Protein AF-A0A6A3XKM3-F1 (afdb_monomer_lite)

Structure (mmCIF, N/CA/C/O backbone):
data_AF-A0A6A3XKM3-F1
#
_entry.id   AF-A0A6A3XKM3-F1
#
loop_
_atom_site.group_PDB
_atom_site.id
_atom_site.type_symbol
_atom_site.label_atom_id
_atom_site.label_alt_id
_atom_site.label_comp_id
_atom_site.label_asym_id
_atom_site.label_entity_id
_atom_site.label_seq_id
_atom_site.pdbx_PDB_ins_code
_atom_site.Cartn_x
_atom_site.Cartn_y
_atom_site.Cartn_z
_atom_site.occupancy
_atom_site.B_iso_or_equiv
_atom_site.auth_seq_id
_atom_site.auth_comp_id
_atom_site.auth_asym_id
_atom_site.auth_atom_id
_atom_site.pdbx_PDB_model_num
ATOM 1 N N . MET A 1 1 ? -21.778 -37.341 -2.212 1.00 70.25 1 MET A N 1
ATOM 2 C CA . MET A 1 1 ? -20.753 -36.465 -1.599 1.00 70.25 1 MET A CA 1
ATOM 3 C C . MET A 1 1 ? -19.538 -36.447 -2.509 1.00 70.25 1 MET A C 1
ATOM 5 O O . MET A 1 1 ? -19.268 -37.501 -3.072 1.00 70.25 1 MET A O 1
ATOM 9 N N . PRO A 1 2 ? -18.839 -35.310 -2.682 1.00 66.69 2 PRO A N 1
ATOM 10 C CA . PRO A 1 2 ? -17.578 -35.302 -3.417 1.00 66.69 2 PRO A CA 1
ATOM 11 C C . PRO A 1 2 ? -16.570 -36.219 -2.717 1.00 66.69 2 PRO A C 1
ATOM 13 O O . PRO A 1 2 ? -16.496 -36.250 -1.486 1.00 66.69 2 PRO A O 1
ATOM 16 N N . SER A 1 3 ? -15.840 -36.994 -3.508 1.00 76.69 3 SER A N 1
ATOM 17 C CA . SER A 1 3 ? -14.844 -37.943 -3.025 1.00 76.69 3 SER A CA 1
ATOM 18 C C . SER A 1 3 ? -13.641 -37.218 -2.400 1.00 76.69 3 SER A C 1
ATOM 20 O O . SER A 1 3 ? -13.320 -36.088 -2.785 1.00 76.69 3 SER A O 1
ATOM 22 N N . PRO A 1 4 ? -12.924 -37.847 -1.450 1.00 68.75 4 PRO A N 1
ATOM 23 C CA . PRO A 1 4 ? -11.716 -37.267 -0.858 1.00 68.75 4 PRO A CA 1
ATOM 24 C C . PRO A 1 4 ? -10.655 -36.858 -1.895 1.00 68.75 4 PRO A C 1
ATOM 26 O O . PRO A 1 4 ? -9.938 -35.879 -1.690 1.00 68.75 4 PRO A O 1
ATOM 29 N N . SER A 1 5 ? -10.583 -37.564 -3.026 1.00 75.06 5 SER A N 1
ATOM 30 C CA . SER A 1 5 ? -9.725 -37.247 -4.173 1.00 75.06 5 SER A CA 1
ATOM 31 C C . SER A 1 5 ? -10.184 -35.997 -4.928 1.00 75.06 5 SER A C 1
ATOM 33 O O . SER A 1 5 ? -9.346 -35.176 -5.285 1.00 75.06 5 SER A O 1
ATOM 35 N N . GLU A 1 6 ? -11.489 -35.785 -5.115 1.00 72.62 6 GLU A N 1
ATOM 36 C CA . GLU A 1 6 ? -12.028 -34.550 -5.709 1.00 72.62 6 GLU A CA 1
ATOM 37 C C . GLU A 1 6 ? -11.838 -33.338 -4.791 1.00 72.62 6 GLU A C 1
ATOM 39 O O . GLU A 1 6 ? -11.537 -32.243 -5.263 1.00 72.62 6 GLU A O 1
ATOM 44 N N . ILE A 1 7 ? -11.958 -33.523 -3.474 1.00 66.19 7 ILE A N 1
ATOM 45 C CA . ILE A 1 7 ? -11.677 -32.475 -2.482 1.00 66.19 7 ILE A CA 1
ATOM 46 C C . ILE A 1 7 ? -10.179 -32.145 -2.493 1.00 66.19 7 ILE A C 1
ATOM 48 O O . ILE A 1 7 ? -9.808 -30.979 -2.585 1.00 66.19 7 ILE A O 1
ATOM 52 N N . ARG A 1 8 ? -9.297 -33.150 -2.489 1.00 66.38 8 ARG A N 1
ATOM 53 C CA . ARG A 1 8 ? -7.845 -32.938 -2.586 1.00 66.38 8 ARG A CA 1
ATOM 54 C C . ARG A 1 8 ? -7.421 -32.390 -3.956 1.00 66.38 8 ARG A C 1
ATOM 56 O O . ARG A 1 8 ? -6.473 -31.631 -4.029 1.00 66.38 8 ARG A O 1
ATOM 63 N N . SER A 1 9 ? -8.122 -32.684 -5.043 1.00 71.38 9 SER A N 1
ATOM 64 C CA . SER A 1 9 ? -7.854 -32.043 -6.338 1.00 71.38 9 SER A CA 1
ATOM 65 C C . SER A 1 9 ? -8.248 -30.561 -6.328 1.00 71.38 9 SER A C 1
ATOM 67 O O . SER A 1 9 ? -7.518 -29.732 -6.865 1.00 71.38 9 SER A O 1
ATOM 69 N N . ARG A 1 10 ? -9.363 -30.213 -5.670 1.00 63.91 10 ARG A N 1
ATOM 70 C CA . ARG A 1 10 ? -9.854 -28.829 -5.562 1.00 63.91 10 ARG A CA 1
ATOM 71 C C . ARG A 1 10 ? -9.105 -27.977 -4.532 1.00 63.91 10 ARG A C 1
ATOM 73 O O . ARG A 1 10 ? -9.029 -26.769 -4.716 1.00 63.91 10 ARG A O 1
ATOM 80 N N . PHE A 1 11 ? -8.573 -28.587 -3.469 1.00 62.31 11 PHE A N 1
ATOM 81 C CA . PHE A 1 11 ? -7.992 -27.886 -2.310 1.00 62.31 11 PHE A CA 1
ATOM 82 C C . PHE A 1 11 ? -6.587 -28.375 -1.903 1.00 62.31 11 PHE A C 1
ATOM 84 O O . PHE A 1 11 ? -5.987 -27.845 -0.977 1.00 62.31 11 PHE A O 1
ATOM 91 N N . GLY A 1 12 ? -6.045 -29.417 -2.532 1.00 48.19 12 GLY A N 1
ATOM 92 C CA . GLY A 1 12 ? -4.907 -30.183 -2.002 1.00 48.19 12 GLY A CA 1
ATOM 93 C C . GLY A 1 12 ? -3.514 -29.695 -2.371 1.00 48.19 12 GLY A C 1
ATOM 94 O O . GLY A 1 12 ? -2.565 -30.380 -2.017 1.00 48.19 12 GLY A O 1
ATOM 95 N N . ASN A 1 13 ? -3.375 -28.532 -3.009 1.00 48.50 13 ASN A N 1
ATOM 96 C CA . ASN A 1 13 ? -2.068 -27.905 -3.244 1.00 48.50 13 ASN A CA 1
ATOM 97 C C . ASN A 1 13 ? -1.948 -26.497 -2.647 1.00 48.50 13 ASN A C 1
ATOM 99 O O . ASN A 1 13 ? -0.980 -25.793 -2.923 1.00 48.50 13 ASN A O 1
ATOM 103 N N . THR A 1 14 ? -2.879 -26.069 -1.795 1.00 54.81 14 THR A N 1
ATOM 104 C CA . THR A 1 14 ? -2.655 -24.875 -0.978 1.00 54.81 14 THR A CA 1
ATOM 105 C C . THR A 1 14 ? -1.906 -25.289 0.275 1.00 54.81 14 THR A C 1
ATOM 107 O O . THR A 1 14 ? -2.481 -25.385 1.359 1.00 54.81 14 THR A O 1
ATOM 110 N N . THR A 1 15 ? -0.604 -25.554 0.129 1.00 50.19 15 THR A N 1
ATOM 111 C CA . THR A 1 15 ? 0.316 -25.456 1.266 1.00 50.19 15 THR A CA 1
ATOM 112 C C . THR A 1 15 ? -0.014 -24.135 1.955 1.00 50.19 15 THR A C 1
ATOM 114 O O . THR A 1 15 ? -0.037 -23.115 1.256 1.00 50.19 15 THR A O 1
ATOM 117 N N . PRO A 1 16 ? -0.339 -24.117 3.262 1.00 49.72 16 PRO A N 1
ATOM 118 C CA . PRO A 1 16 ? -0.572 -22.866 3.951 1.00 49.72 16 PRO A CA 1
ATOM 119 C C . PRO A 1 16 ? 0.697 -22.060 3.761 1.00 49.72 16 PRO A C 1
ATOM 121 O O . PRO A 1 16 ? 1.763 -22.429 4.257 1.00 49.72 16 PRO A O 1
ATOM 124 N N . VAL A 1 17 ? 0.594 -21.012 2.949 1.00 55.94 17 VAL A N 1
ATOM 125 C CA . VAL A 1 17 ? 1.682 -20.074 2.766 1.00 55.94 17 VAL A CA 1
ATOM 126 C C . VAL A 1 17 ? 2.009 -19.626 4.185 1.00 55.94 17 VAL A C 1
ATOM 128 O O . VAL A 1 17 ? 1.120 -19.175 4.903 1.00 55.94 17 VAL A O 1
ATOM 131 N N . SER A 1 18 ? 3.221 -19.884 4.676 1.00 61.56 18 SER A N 1
ATOM 132 C CA . SER A 1 18 ? 3.583 -19.417 6.013 1.00 61.56 18 SER A CA 1
ATOM 133 C C . SER A 1 18 ? 3.427 -17.892 6.043 1.00 61.56 18 SER A C 1
ATOM 135 O O . SER A 1 18 ? 3.512 -17.244 4.999 1.00 61.56 18 SER A O 1
ATOM 137 N N . ARG A 1 19 ? 3.227 -17.272 7.213 1.00 55.91 19 ARG A N 1
ATOM 138 C CA . ARG A 1 19 ? 3.128 -15.799 7.293 1.00 55.91 19 ARG A CA 1
ATOM 139 C C . ARG A 1 19 ? 4.309 -15.088 6.611 1.00 55.91 19 ARG A C 1
ATOM 141 O O . ARG A 1 19 ? 4.125 -14.031 6.020 1.00 55.91 19 ARG A O 1
ATOM 148 N N . HIS A 1 20 ? 5.485 -15.714 6.638 1.00 58.94 20 HIS A N 1
ATOM 149 C CA . HIS A 1 20 ? 6.692 -15.249 5.958 1.00 58.94 20 HIS A CA 1
ATOM 150 C C . HIS A 1 20 ? 6.620 -15.384 4.432 1.00 58.94 20 HIS A C 1
ATOM 152 O O . HIS A 1 20 ? 7.089 -14.505 3.719 1.00 58.94 20 HIS A O 1
ATOM 158 N N . ALA A 1 21 ? 6.007 -16.450 3.918 1.00 66.31 21 ALA A N 1
ATOM 159 C CA . ALA A 1 21 ? 5.798 -16.619 2.485 1.00 66.31 21 ALA A CA 1
ATOM 160 C C . ALA A 1 21 ? 4.632 -15.760 1.951 1.00 66.31 21 ALA A C 1
ATOM 162 O O . ALA A 1 21 ? 4.631 -15.431 0.768 1.00 66.31 21 ALA A O 1
ATOM 163 N N . LEU A 1 22 ? 3.673 -15.365 2.808 1.00 73.75 22 LEU A N 1
ATOM 164 C CA . LEU A 1 22 ? 2.529 -14.536 2.415 1.00 73.75 22 LEU A CA 1
ATOM 165 C C . LEU A 1 22 ? 3.020 -13.185 1.909 1.00 73.75 22 LEU A C 1
ATOM 167 O O . LEU A 1 22 ? 2.661 -12.789 0.814 1.00 73.75 22 LEU A O 1
ATOM 171 N N . TYR A 1 23 ? 3.873 -12.515 2.683 1.00 79.06 23 TYR A N 1
ATOM 172 C CA . TYR A 1 23 ? 4.377 -11.181 2.365 1.00 79.06 23 TYR A CA 1
ATOM 173 C C . TYR A 1 23 ? 5.714 -11.202 1.618 1.00 79.06 23 TYR A C 1
ATOM 175 O O . TYR A 1 23 ? 6.584 -10.355 1.838 1.00 79.06 23 TYR A O 1
ATOM 183 N N . SER A 1 24 ? 5.906 -12.174 0.723 1.00 82.38 24 SER A N 1
ATOM 184 C CA . SER A 1 24 ? 7.067 -12.144 -0.163 1.00 82.38 24 SER A CA 1
ATOM 185 C C . SER A 1 24 ? 6.949 -10.970 -1.135 1.00 82.38 24 SER A C 1
ATOM 187 O O . SER A 1 24 ? 5.964 -10.847 -1.862 1.00 82.38 24 SER A O 1
ATOM 189 N N . CYS A 1 25 ? 7.974 -10.117 -1.155 1.00 83.38 25 CYS A N 1
ATOM 190 C CA . CYS A 1 25 ? 8.082 -8.976 -2.067 1.00 83.38 25 CYS A CA 1
ATOM 191 C C . CYS A 1 25 ? 8.975 -9.273 -3.282 1.00 83.38 25 CYS A C 1
ATOM 193 O O . CYS A 1 25 ? 9.220 -8.390 -4.098 1.00 83.38 25 CYS A O 1
ATOM 195 N N . ASN A 1 26 ? 9.455 -10.513 -3.434 1.00 83.56 26 ASN A N 1
ATOM 196 C CA . ASN A 1 26 ? 10.399 -10.887 -4.494 1.00 83.56 26 ASN A CA 1
ATOM 197 C C . ASN A 1 26 ? 9.823 -10.690 -5.904 1.00 83.56 26 ASN A C 1
ATOM 199 O O . ASN A 1 26 ? 10.567 -10.422 -6.839 1.00 83.56 26 ASN A O 1
ATOM 203 N N . ALA A 1 27 ? 8.501 -10.810 -6.048 1.00 86.06 27 ALA A N 1
ATOM 204 C CA . ALA A 1 27 ? 7.799 -10.624 -7.315 1.00 86.06 27 ALA A CA 1
ATOM 205 C C . ALA A 1 27 ? 7.461 -9.152 -7.626 1.00 86.06 27 ALA A C 1
ATOM 207 O O . ALA A 1 27 ? 6.893 -8.873 -8.679 1.00 86.06 27 ALA A O 1
ATOM 208 N N . ILE A 1 28 ? 7.764 -8.209 -6.728 1.00 87.69 28 ILE A N 1
ATOM 209 C CA . ILE A 1 28 ? 7.497 -6.784 -6.939 1.00 87.69 28 ILE A CA 1
ATOM 210 C C . ILE A 1 28 ? 8.606 -6.188 -7.817 1.00 87.69 28 ILE A C 1
ATOM 212 O O .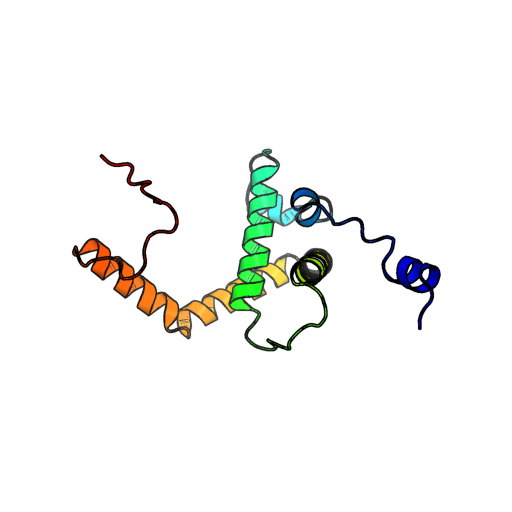 ILE A 1 28 ? 9.791 -6.302 -7.496 1.00 87.69 28 ILE A O 1
ATOM 216 N N . VAL A 1 29 ? 8.213 -5.537 -8.914 1.00 85.25 29 VAL A N 1
ATOM 217 C CA . VAL A 1 29 ? 9.108 -4.864 -9.866 1.00 85.25 29 VAL A CA 1
ATOM 218 C C . VAL A 1 29 ? 8.957 -3.359 -9.682 1.00 85.25 29 VAL A C 1
ATOM 220 O O . VAL A 1 29 ? 8.016 -2.742 -10.172 1.00 85.25 29 VAL A O 1
ATOM 223 N N . ASP A 1 30 ? 9.874 -2.768 -8.925 1.00 75.69 30 ASP A N 1
ATOM 224 C CA . ASP A 1 30 ? 9.734 -1.418 -8.379 1.00 75.69 30 ASP A CA 1
ATOM 225 C C . ASP A 1 30 ? 11.037 -0.615 -8.482 1.00 75.69 30 ASP A C 1
ATOM 227 O O . ASP A 1 30 ? 11.354 0.185 -7.607 1.00 75.69 30 ASP A O 1
ATOM 231 N N . GLY A 1 31 ? 11.812 -0.835 -9.547 1.00 78.75 31 GLY A N 1
ATOM 232 C CA . GLY A 1 31 ? 13.132 -0.218 -9.709 1.00 78.75 31 GLY A CA 1
ATOM 233 C C . GLY A 1 31 ? 13.124 1.301 -9.507 1.00 78.75 31 GLY A C 1
ATOM 234 O O . GLY A 1 31 ? 14.018 1.830 -8.854 1.00 78.75 31 GLY A O 1
ATOM 235 N N . ASP A 1 32 ? 12.090 1.993 -9.984 1.00 77.62 32 ASP A N 1
ATOM 236 C CA . ASP A 1 32 ? 11.952 3.444 -9.802 1.00 77.62 32 ASP A CA 1
ATOM 237 C C . ASP A 1 32 ? 11.570 3.816 -8.364 1.00 77.62 32 ASP A C 1
ATOM 239 O O . ASP A 1 32 ? 12.098 4.765 -7.800 1.00 77.62 32 ASP A O 1
ATOM 243 N N . VAL A 1 33 ? 10.722 3.013 -7.723 1.00 78.25 33 VAL A N 1
ATOM 244 C CA . VAL A 1 33 ? 10.305 3.187 -6.323 1.00 78.25 33 VAL A CA 1
ATOM 245 C C . VAL A 1 33 ? 11.470 3.030 -5.364 1.00 78.25 33 VAL A C 1
ATOM 247 O O . VAL A 1 33 ? 11.603 3.810 -4.426 1.00 78.25 33 VAL A O 1
ATOM 250 N N . THR A 1 34 ? 12.280 2.000 -5.592 1.00 76.50 34 THR A N 1
ATOM 251 C CA . THR A 1 34 ? 13.437 1.680 -4.763 1.00 76.50 34 THR A CA 1
ATOM 252 C C . THR A 1 34 ? 14.481 2.788 -4.857 1.00 76.50 34 THR A C 1
ATOM 254 O O . THR A 1 34 ? 15.069 3.146 -3.844 1.00 76.50 34 THR A O 1
ATOM 257 N N . LYS A 1 35 ? 14.647 3.394 -6.042 1.00 77.69 35 LYS A N 1
ATOM 258 C CA . LYS A 1 35 ? 15.507 4.570 -6.245 1.00 77.69 35 LYS A CA 1
ATOM 259 C C . LYS A 1 35 ? 14.940 5.840 -5.609 1.00 77.69 35 LYS A C 1
ATOM 261 O O . LYS A 1 35 ? 15.694 6.616 -5.044 1.00 77.69 35 LYS A O 1
ATOM 266 N N . GLU A 1 36 ? 13.631 6.069 -5.713 1.00 83.94 36 GLU A N 1
ATOM 267 C CA . GLU A 1 36 ? 12.965 7.242 -5.125 1.00 83.94 36 GLU A CA 1
ATOM 268 C C . GLU A 1 36 ? 13.003 7.242 -3.593 1.00 83.94 36 GLU A C 1
ATOM 270 O O . GLU A 1 36 ? 13.127 8.301 -2.984 1.00 83.94 36 GLU A O 1
ATOM 275 N N . LEU A 1 37 ? 12.815 6.073 -2.977 1.00 82.50 37 LEU A N 1
ATOM 276 C CA . LEU A 1 37 ? 12.710 5.932 -1.523 1.00 82.50 37 LEU A CA 1
ATOM 277 C C . LEU A 1 37 ? 14.046 5.622 -0.843 1.00 82.50 37 LEU A C 1
ATOM 279 O O . LEU A 1 37 ? 14.075 5.630 0.384 1.00 82.50 37 LEU A O 1
ATOM 283 N N . ASP A 1 38 ? 15.099 5.361 -1.626 1.00 81.31 38 ASP A N 1
ATOM 284 C CA . ASP A 1 38 ? 16.455 5.044 -1.164 1.00 81.31 38 ASP A CA 1
ATOM 285 C C . ASP A 1 38 ? 16.439 4.025 -0.013 1.00 81.31 38 ASP A C 1
ATOM 287 O O . ASP A 1 38 ? 16.860 4.292 1.113 1.00 81.31 38 ASP A O 1
ATOM 291 N N . PHE A 1 39 ? 15.820 2.864 -0.270 1.00 78.12 39 PHE A N 1
ATOM 292 C CA . PHE A 1 39 ? 15.726 1.815 0.742 1.00 78.12 39 PHE A CA 1
ATOM 293 C C . PHE A 1 39 ? 17.128 1.358 1.156 1.00 78.12 39 PHE A C 1
ATOM 295 O O . PHE A 1 39 ? 17.959 1.058 0.297 1.00 78.12 39 PHE A O 1
ATOM 302 N N . ASP A 1 40 ? 17.353 1.220 2.465 1.00 75.88 40 ASP A N 1
ATOM 303 C CA . ASP A 1 40 ? 18.542 0.542 2.972 1.00 75.88 40 ASP A CA 1
ATOM 304 C C . ASP A 1 40 ? 18.601 -0.874 2.359 1.00 75.88 40 ASP A C 1
ATOM 306 O O . ASP A 1 40 ? 17.553 -1.519 2.225 1.00 75.88 40 ASP A O 1
ATOM 310 N N . PRO A 1 41 ? 19.780 -1.405 1.986 1.00 68.50 41 PRO A N 1
ATOM 311 C CA . PRO A 1 41 ? 19.951 -2.790 1.537 1.00 68.50 41 PRO A CA 1
ATOM 312 C C . PRO A 1 41 ? 19.377 -3.867 2.476 1.00 68.50 41 PRO A C 1
ATOM 314 O O . PRO A 1 41 ? 19.326 -5.037 2.088 1.00 68.50 41 PRO A O 1
ATOM 317 N N . SER A 1 42 ? 18.933 -3.509 3.687 1.00 73.31 42 SER A N 1
ATOM 318 C CA . SER A 1 42 ? 18.168 -4.390 4.561 1.00 73.31 42 SER A CA 1
ATOM 319 C C . SER A 1 42 ? 16.882 -4.906 3.880 1.00 73.31 42 SER A C 1
ATOM 321 O O . SER A 1 42 ? 15.994 -4.125 3.517 1.00 73.31 42 SER A O 1
ATOM 323 N N . PRO A 1 43 ? 16.704 -6.236 3.754 1.00 63.91 43 PRO A N 1
ATOM 324 C CA . PRO A 1 43 ? 15.527 -6.829 3.116 1.00 63.91 43 PRO A CA 1
ATOM 325 C C . PRO A 1 43 ? 14.219 -6.578 3.886 1.00 63.91 43 PRO A C 1
ATOM 327 O O . PRO A 1 43 ? 13.133 -6.807 3.346 1.00 63.91 43 PRO A O 1
ATOM 330 N N . ASP A 1 44 ? 14.304 -6.100 5.128 1.00 78.00 44 ASP A N 1
ATOM 331 C CA . ASP A 1 44 ? 13.144 -5.845 5.973 1.00 78.00 44 ASP A CA 1
ATOM 332 C C . ASP A 1 44 ? 12.455 -4.518 5.624 1.00 78.00 44 ASP A C 1
ATOM 334 O O . ASP A 1 44 ? 11.229 -4.477 5.558 1.00 78.00 44 ASP A O 1
ATOM 338 N N . GLN A 1 45 ? 13.200 -3.464 5.271 1.00 81.19 45 GLN A N 1
ATOM 339 C CA . GLN A 1 45 ? 12.619 -2.134 5.035 1.00 81.19 45 GLN A CA 1
ATOM 340 C C . GLN A 1 45 ? 11.702 -2.100 3.804 1.00 81.19 45 GLN A C 1
ATOM 342 O O . GLN A 1 45 ? 10.585 -1.581 3.861 1.00 81.19 45 GLN A O 1
ATOM 347 N N . ARG A 1 46 ? 12.142 -2.699 2.690 1.00 84.00 46 ARG A N 1
ATOM 348 C CA . ARG A 1 46 ? 11.330 -2.807 1.465 1.00 84.00 46 ARG A CA 1
ATOM 349 C C . ARG A 1 46 ? 10.070 -3.634 1.711 1.00 84.00 46 ARG A C 1
ATOM 351 O O . ARG A 1 46 ? 8.986 -3.268 1.261 1.00 84.00 46 ARG A O 1
ATOM 358 N N . ARG A 1 47 ? 10.203 -4.746 2.437 1.00 85.31 47 ARG A N 1
ATOM 359 C CA . ARG A 1 47 ? 9.074 -5.620 2.768 1.00 85.31 47 ARG A CA 1
ATOM 360 C C . ARG A 1 47 ? 8.062 -4.896 3.653 1.00 85.31 47 ARG A C 1
ATOM 362 O O . ARG A 1 47 ? 6.875 -4.895 3.338 1.00 85.31 47 ARG A O 1
ATOM 369 N N . ASP A 1 48 ? 8.526 -4.249 4.713 1.00 85.88 48 ASP A N 1
ATOM 370 C CA . ASP A 1 48 ? 7.672 -3.552 5.673 1.00 85.88 48 ASP A CA 1
ATOM 371 C C . ASP A 1 48 ? 6.952 -2.363 5.023 1.00 85.88 48 ASP A C 1
ATOM 373 O O . ASP A 1 48 ? 5.769 -2.139 5.292 1.00 85.88 48 ASP A O 1
ATOM 377 N N . TYR A 1 49 ? 7.607 -1.675 4.081 1.00 87.31 49 TYR A N 1
ATOM 378 C CA . TYR A 1 49 ? 6.970 -0.661 3.243 1.00 87.31 49 TYR A CA 1
ATOM 379 C C . TYR A 1 49 ? 5.771 -1.228 2.469 1.00 87.31 49 TYR A C 1
ATOM 381 O O . TYR A 1 49 ? 4.670 -0.682 2.556 1.00 87.31 49 TYR A O 1
ATOM 389 N N . TYR A 1 50 ? 5.944 -2.333 1.738 1.00 87.62 50 TYR A N 1
ATOM 390 C CA . TYR A 1 50 ? 4.860 -2.906 0.933 1.00 87.62 50 TYR A CA 1
ATOM 391 C C . TYR A 1 50 ? 3.753 -3.543 1.763 1.00 87.62 50 TYR A C 1
ATOM 393 O O . TYR A 1 50 ? 2.582 -3.433 1.396 1.00 87.62 50 TYR A O 1
ATOM 401 N N . ILE A 1 51 ? 4.096 -4.155 2.898 1.00 88.56 51 ILE A N 1
ATOM 402 C CA . ILE A 1 51 ? 3.116 -4.626 3.880 1.00 88.56 51 ILE A CA 1
ATOM 403 C C . ILE A 1 51 ? 2.275 -3.442 4.370 1.00 88.56 51 ILE A C 1
ATOM 405 O O . ILE A 1 51 ? 1.044 -3.491 4.310 1.00 88.56 51 ILE A O 1
ATOM 409 N N . GLY A 1 52 ? 2.925 -2.360 4.807 1.00 88.50 52 GL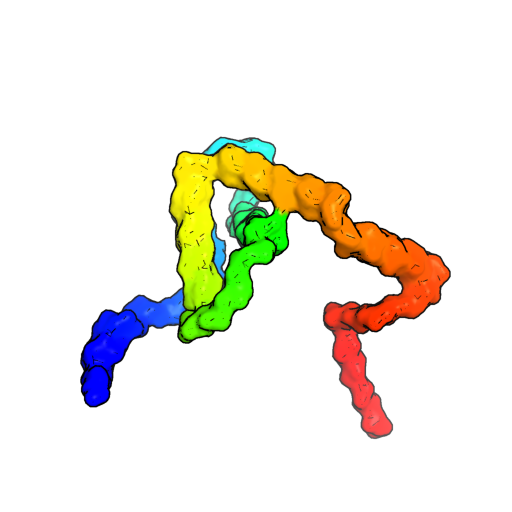Y A N 1
ATOM 410 C CA . GLY A 1 52 ? 2.250 -1.149 5.269 1.00 88.50 52 GLY A CA 1
ATOM 411 C C . GLY A 1 52 ? 1.345 -0.555 4.194 1.00 88.50 52 GLY A C 1
ATOM 412 O O . GLY A 1 52 ? 0.165 -0.310 4.439 1.00 88.50 52 GLY A O 1
ATOM 413 N N . PHE A 1 53 ? 1.863 -0.423 2.975 1.00 88.56 53 PHE A N 1
ATOM 414 C CA . PHE A 1 53 ? 1.139 0.123 1.834 1.00 88.56 53 PHE A CA 1
ATOM 415 C C . PHE A 1 53 ? -0.098 -0.713 1.464 1.00 88.56 53 PHE A C 1
ATOM 417 O O . PHE A 1 53 ? -1.178 -0.170 1.229 1.00 88.56 53 PHE A O 1
ATOM 424 N N . PHE A 1 54 ? 0.014 -2.042 1.468 1.00 87.94 54 PHE A N 1
ATOM 425 C CA . PHE A 1 54 ? -1.109 -2.957 1.251 1.00 87.94 54 PHE A CA 1
ATOM 426 C C . PHE A 1 54 ? -2.193 -2.834 2.329 1.00 87.94 54 PHE A C 1
ATOM 428 O O . PHE A 1 54 ? -3.390 -2.840 2.024 1.00 87.94 54 PHE A O 1
ATOM 435 N N . HIS A 1 55 ? -1.803 -2.692 3.593 1.00 84.81 55 HIS A N 1
ATOM 436 C CA . HIS A 1 55 ? -2.765 -2.476 4.669 1.00 84.81 55 HIS A CA 1
ATOM 437 C C . HIS A 1 55 ? -3.411 -1.090 4.598 1.00 84.81 55 HIS A C 1
ATOM 439 O O . HIS A 1 55 ? -4.612 -0.972 4.836 1.00 84.81 55 HIS A O 1
ATOM 445 N N . GLU A 1 56 ? -2.666 -0.063 4.197 1.00 88.38 56 GLU A N 1
ATOM 446 C CA . GLU A 1 56 ? -3.178 1.287 3.949 1.00 88.38 56 GLU A CA 1
ATOM 447 C C . GLU A 1 56 ? -4.223 1.290 2.818 1.00 88.38 56 GLU A C 1
ATOM 449 O O . GLU A 1 56 ? -5.304 1.873 2.940 1.00 88.38 56 GLU A O 1
ATOM 454 N N . LEU A 1 57 ? -3.954 0.541 1.748 1.00 82.50 57 LEU A N 1
ATOM 455 C CA . LEU A 1 57 ? -4.890 0.284 0.654 1.00 82.50 57 LEU A CA 1
ATOM 456 C C . LEU A 1 57 ? -6.177 -0.376 1.122 1.00 82.50 57 LEU A C 1
ATOM 458 O O . LEU A 1 57 ? -7.263 0.081 0.766 1.00 82.50 57 LEU A O 1
ATOM 462 N N . GLN A 1 58 ? -6.078 -1.448 1.905 1.00 81.25 58 GLN A N 1
ATOM 463 C CA . GLN A 1 58 ? -7.262 -2.094 2.458 1.00 81.25 58 GLN A CA 1
ATOM 464 C C . GLN A 1 58 ? -8.021 -1.149 3.389 1.00 81.25 58 GLN A C 1
ATOM 466 O O . GLN A 1 58 ? -9.247 -1.099 3.362 1.00 81.25 58 GLN A O 1
ATOM 471 N N . PHE A 1 59 ? -7.313 -0.350 4.177 1.00 81.31 59 PHE A N 1
ATOM 472 C CA . PHE A 1 59 ? -7.929 0.559 5.127 1.00 81.31 59 PHE A CA 1
ATOM 473 C C . PHE A 1 59 ? -8.713 1.692 4.445 1.00 81.31 59 PHE A C 1
ATOM 475 O O . PHE A 1 59 ? -9.867 1.944 4.802 1.00 81.31 59 PHE A O 1
ATOM 482 N N . TYR A 1 60 ? -8.132 2.355 3.440 1.00 78.06 60 TYR A N 1
ATOM 483 C CA . TYR A 1 60 ? -8.784 3.474 2.746 1.00 78.06 60 TYR A CA 1
ATOM 484 C C . TYR A 1 60 ? -9.658 3.053 1.562 1.00 78.06 60 TYR A C 1
ATOM 486 O O . TYR A 1 60 ? -10.625 3.743 1.227 1.00 78.06 60 TYR A O 1
ATOM 494 N N . GLY A 1 61 ? -9.318 1.945 0.906 1.00 66.81 61 GLY A N 1
ATOM 495 C CA . GLY A 1 61 ? -9.987 1.452 -0.296 1.00 66.81 61 GLY A CA 1
ATOM 496 C C . GLY A 1 61 ? -11.264 0.662 -0.016 1.00 66.81 61 GLY A C 1
ATOM 497 O O . GLY A 1 61 ? -12.195 0.710 -0.822 1.00 66.81 61 GLY A O 1
ATOM 498 N N . ASN A 1 62 ? -11.370 -0.020 1.129 1.00 60.12 62 ASN A N 1
ATOM 499 C CA . ASN A 1 62 ? -12.495 -0.916 1.404 1.00 60.12 62 ASN A CA 1
ATOM 500 C C . ASN A 1 62 ? -13.596 -0.233 2.228 1.00 60.12 62 ASN A C 1
ATOM 502 O O . ASN A 1 62 ? -13.703 -0.387 3.442 1.00 60.12 62 ASN A O 1
ATOM 506 N N . LYS A 1 63 ? -14.479 0.503 1.542 1.00 55.22 63 LYS A N 1
ATOM 507 C CA . LYS A 1 63 ? -15.771 0.940 2.114 1.00 55.22 63 LYS A CA 1
ATOM 508 C C . LYS A 1 63 ? -16.978 0.158 1.607 1.00 55.22 63 LYS A C 1
ATOM 510 O O . LYS A 1 63 ? -18.093 0.415 2.056 1.00 55.22 63 LYS A O 1
ATOM 515 N N . LYS A 1 64 ? -16.800 -0.782 0.679 1.00 58.00 64 LYS A N 1
ATOM 516 C CA . LYS A 1 64 ? -17.903 -1.573 0.131 1.00 58.00 64 LYS A CA 1
ATOM 517 C C . LYS A 1 64 ? -17.519 -3.044 0.119 1.00 58.00 64 LYS A C 1
ATOM 519 O O . LYS A 1 64 ? -16.446 -3.398 -0.338 1.00 58.00 64 LYS A O 1
ATOM 524 N N . HIS A 1 65 ? -18.454 -3.864 0.596 1.00 48.00 65 HIS A N 1
ATOM 525 C CA . HIS A 1 65 ? -18.420 -5.329 0.620 1.00 48.00 65 HIS A CA 1
ATOM 526 C C . HIS A 1 65 ? -17.714 -5.968 1.823 1.00 48.00 65 HIS A C 1
ATOM 528 O O . HIS A 1 65 ? -16.883 -6.854 1.674 1.00 48.00 65 HIS A O 1
ATOM 534 N N . SER A 1 66 ? -18.215 -5.679 3.029 1.00 48.22 66 SER A N 1
ATOM 535 C CA . SER A 1 66 ? -18.355 -6.763 4.012 1.00 48.22 66 SER A CA 1
ATOM 536 C C . SER A 1 66 ? -19.466 -7.700 3.518 1.00 48.22 66 SER A C 1
ATOM 538 O O . SER A 1 66 ? -20.623 -7.615 3.922 1.00 48.22 66 SER A O 1
ATOM 540 N N . ARG A 1 67 ? -19.164 -8.520 2.510 1.00 60.25 67 ARG A N 1
ATOM 541 C CA . ARG A 1 67 ? -19.966 -9.710 2.219 1.00 60.25 67 ARG A CA 1
ATOM 542 C C . ARG A 1 67 ? -19.324 -10.830 3.019 1.00 60.25 67 ARG A C 1
ATOM 544 O O . ARG A 1 67 ? -18.119 -11.017 2.904 1.00 60.25 67 ARG A O 1
ATOM 551 N N . LYS A 1 68 ? -20.117 -11.546 3.825 1.00 55.16 68 LYS A N 1
ATOM 552 C CA . LYS A 1 68 ? -19.685 -12.764 4.528 1.00 55.16 68 LYS A CA 1
ATOM 553 C C . LYS A 1 68 ? -19.034 -13.704 3.508 1.00 55.16 68 LYS A C 1
ATOM 555 O O . LYS A 1 68 ? -19.738 -14.344 2.727 1.00 55.16 68 LYS A O 1
ATOM 560 N N . SER A 1 69 ? -17.706 -13.712 3.461 1.00 61.91 69 SER A N 1
ATOM 561 C CA . SER A 1 69 ? -16.951 -14.601 2.590 1.00 61.91 69 SER A CA 1
ATOM 562 C C . SER A 1 69 ? -17.043 -16.014 3.153 1.00 61.91 69 SER A C 1
ATOM 564 O O . SER A 1 69 ? -16.972 -16.203 4.364 1.00 61.91 69 SER A O 1
ATOM 566 N N . LYS A 1 70 ? -17.230 -17.006 2.277 1.00 65.38 70 LYS A N 1
ATOM 567 C CA . LYS A 1 70 ? -17.089 -18.427 2.640 1.00 65.38 70 LYS A CA 1
ATOM 568 C C . LYS A 1 70 ? -15.619 -18.865 2.694 1.00 65.38 70 LYS A C 1
ATOM 570 O O . LYS A 1 70 ? -15.341 -19.959 3.165 1.00 65.38 70 LYS A O 1
ATOM 575 N N . VAL A 1 71 ? -14.718 -18.034 2.168 1.00 63.56 71 VAL A N 1
ATOM 576 C CA . VAL A 1 71 ? -13.265 -18.235 2.170 1.00 63.56 71 VAL A CA 1
ATOM 577 C C . VAL A 1 71 ? -12.729 -17.807 3.529 1.00 63.56 71 VAL A C 1
ATOM 579 O O . VAL A 1 71 ? -13.182 -16.793 4.068 1.00 63.56 71 VAL A O 1
ATOM 582 N N . THR A 1 72 ? -11.784 -18.565 4.084 1.00 80.75 72 THR A N 1
ATOM 583 C CA . THR A 1 72 ? -11.170 -18.200 5.364 1.00 80.75 72 THR A CA 1
ATOM 584 C C . THR A 1 72 ? -10.464 -16.847 5.241 1.00 80.75 72 THR A C 1
ATOM 586 O O . THR A 1 72 ? -9.971 -16.482 4.172 1.00 80.75 72 THR A O 1
ATOM 589 N N . GLU A 1 73 ? -10.402 -16.075 6.329 1.00 77.19 73 GLU A N 1
ATOM 590 C CA . GLU A 1 73 ? -9.738 -14.761 6.318 1.00 77.19 73 GLU A CA 1
ATOM 591 C C . GLU A 1 73 ? -8.281 -14.858 5.841 1.00 77.19 73 GLU A C 1
ATOM 593 O O . GLU A 1 73 ? -7.803 -13.982 5.124 1.00 77.19 73 GLU A O 1
ATOM 598 N N . TRP A 1 74 ? -7.607 -15.965 6.170 1.00 75.56 74 TRP A N 1
ATOM 599 C CA . TRP A 1 74 ? -6.246 -16.249 5.726 1.00 75.56 74 TRP A CA 1
ATOM 600 C C . TRP A 1 74 ? -6.136 -16.418 4.207 1.00 75.56 74 TRP A C 1
ATOM 602 O O . TRP A 1 74 ? -5.304 -15.781 3.567 1.00 75.56 74 TRP A O 1
ATOM 612 N N . GLU A 1 75 ? -6.995 -17.238 3.605 1.00 79.25 75 GLU A N 1
ATOM 613 C CA . GLU A 1 75 ? -7.004 -17.444 2.154 1.00 79.25 75 GLU A CA 1
ATOM 614 C C . GLU A 1 75 ? -7.377 -16.159 1.405 1.00 79.25 75 GLU A C 1
ATOM 616 O O . GLU A 1 75 ? -6.769 -15.842 0.383 1.00 79.25 75 GLU A O 1
ATOM 621 N N . ALA A 1 76 ? -8.332 -15.384 1.926 1.00 79.94 76 ALA A N 1
ATOM 622 C CA . ALA A 1 76 ? -8.692 -14.089 1.358 1.00 79.94 76 ALA A CA 1
ATOM 623 C C . ALA A 1 76 ? -7.509 -13.107 1.401 1.00 79.94 76 ALA A C 1
ATOM 625 O O . ALA A 1 76 ? -7.259 -12.397 0.423 1.00 79.94 76 ALA A O 1
ATOM 626 N N . LEU A 1 77 ? -6.743 -13.111 2.496 1.00 81.94 77 LEU A N 1
ATOM 627 C CA . LEU A 1 77 ? -5.531 -12.312 2.640 1.00 81.94 77 LEU A CA 1
ATOM 628 C C . LEU A 1 77 ? -4.466 -12.726 1.612 1.00 81.94 77 LEU A C 1
ATOM 630 O O . LEU A 1 77 ? -3.978 -11.860 0.889 1.00 81.94 77 LEU A O 1
ATOM 634 N N . CYS A 1 78 ? -4.190 -14.027 1.460 1.00 82.06 78 CYS A N 1
ATOM 635 C CA . CYS A 1 78 ? -3.275 -14.559 0.439 1.00 82.06 78 CYS A CA 1
ATOM 636 C C . CYS A 1 78 ? -3.651 -14.115 -0.979 1.00 82.06 78 CYS A C 1
ATOM 638 O O . CYS A 1 78 ? -2.809 -13.605 -1.718 1.00 82.06 78 CYS A O 1
ATOM 640 N N . GLN A 1 79 ? -4.924 -14.267 -1.349 1.00 82.31 79 GLN A N 1
ATOM 641 C CA . GLN A 1 79 ? -5.415 -13.886 -2.675 1.00 82.31 79 GLN A CA 1
ATOM 642 C C . GLN A 1 79 ? -5.324 -12.374 -2.904 1.00 82.31 79 GLN A C 1
ATOM 644 O O . GLN A 1 79 ? -4.892 -11.923 -3.964 1.00 82.31 79 GLN A O 1
ATOM 649 N N . SER A 1 80 ? -5.688 -11.575 -1.899 1.00 85.19 80 SER A N 1
ATOM 650 C CA . SER A 1 80 ? -5.616 -10.116 -2.000 1.00 85.19 80 SER A CA 1
ATOM 651 C C . SER A 1 80 ? -4.180 -9.589 -2.084 1.00 85.19 80 SER A C 1
ATOM 653 O O . SER A 1 80 ? -3.945 -8.620 -2.803 1.00 85.19 80 SER A O 1
ATOM 655 N N . TRP A 1 81 ? -3.216 -10.241 -1.424 1.00 88.88 81 TRP A N 1
ATOM 656 C CA . TRP A 1 81 ? -1.796 -9.911 -1.554 1.00 88.88 81 TRP A CA 1
ATOM 657 C C . TRP A 1 81 ? -1.256 -10.228 -2.956 1.00 88.88 81 TRP A C 1
ATOM 659 O O . TRP A 1 81 ? -0.616 -9.378 -3.573 1.00 88.88 81 TRP A O 1
ATOM 669 N N . GLY A 1 82 ? -1.569 -11.408 -3.506 1.00 88.06 82 GLY A N 1
ATOM 670 C CA . GLY A 1 82 ? -1.182 -11.762 -4.878 1.00 88.06 82 GLY A CA 1
ATOM 671 C C . GLY A 1 82 ? -1.746 -10.781 -5.912 1.00 88.06 82 GLY A C 1
ATOM 672 O O . GLY A 1 82 ? -1.006 -10.232 -6.728 1.00 88.06 82 GLY A O 1
ATOM 673 N N . ALA A 1 83 ? -3.040 -10.462 -5.804 1.00 87.19 83 ALA A N 1
ATOM 674 C CA . ALA A 1 83 ? -3.687 -9.472 -6.662 1.00 87.19 83 ALA A CA 1
ATOM 675 C C . ALA A 1 83 ? -3.090 -8.065 -6.494 1.00 87.19 83 ALA A C 1
ATOM 677 O O . ALA A 1 83 ? -3.020 -7.300 -7.457 1.00 87.19 83 ALA A O 1
ATOM 678 N N . PHE A 1 84 ? -2.665 -7.696 -5.285 1.00 88.50 84 PHE A N 1
ATOM 679 C CA . PHE A 1 84 ? -1.967 -6.436 -5.051 1.00 88.50 84 PHE A CA 1
ATOM 680 C C . PHE A 1 84 ? -0.662 -6.366 -5.855 1.00 88.50 84 PHE A C 1
ATOM 682 O O . PHE A 1 84 ? -0.470 -5.385 -6.571 1.00 88.50 84 PHE A O 1
ATOM 689 N N . ILE A 1 85 ? 0.181 -7.405 -5.807 1.00 89.38 85 ILE A N 1
ATOM 690 C CA . ILE A 1 85 ? 1.455 -7.446 -6.545 1.00 89.38 85 ILE A CA 1
ATOM 691 C C . ILE A 1 85 ? 1.220 -7.315 -8.053 1.00 89.38 85 ILE A C 1
ATOM 693 O O . ILE A 1 85 ? 1.838 -6.471 -8.702 1.00 89.38 85 ILE A O 1
ATOM 697 N N . GLU A 1 86 ? 0.300 -8.104 -8.615 1.00 88.94 86 GLU A N 1
ATOM 698 C CA . GLU A 1 86 ? -0.002 -8.066 -10.051 1.00 88.94 86 GLU A CA 1
ATOM 699 C C . GLU A 1 86 ? -0.461 -6.678 -10.510 1.00 88.94 86 GLU A C 1
ATOM 701 O O . GLU A 1 86 ? -0.017 -6.174 -11.543 1.00 88.94 86 GLU A O 1
ATOM 706 N N . ASN A 1 87 ? -1.344 -6.041 -9.741 1.00 87.88 87 ASN A N 1
ATOM 707 C CA . ASN A 1 87 ? -1.867 -4.726 -10.089 1.00 87.88 87 ASN A CA 1
ATOM 708 C C . ASN A 1 87 ? -0.846 -3.607 -9.865 1.00 87.88 87 ASN A C 1
ATOM 710 O O . ASN A 1 87 ? -0.827 -2.650 -10.640 1.00 87.88 87 ASN A O 1
ATOM 714 N N . PHE A 1 88 ? -0.010 -3.716 -8.831 1.00 88.62 88 PHE A N 1
ATOM 715 C CA . PHE A 1 88 ? 1.060 -2.760 -8.567 1.00 88.62 88 PHE A CA 1
ATOM 716 C C . PHE A 1 88 ? 2.092 -2.781 -9.693 1.00 88.62 88 PHE A C 1
ATOM 718 O O . PHE A 1 88 ? 2.400 -1.732 -10.244 1.00 88.62 88 PHE A O 1
ATOM 725 N N . ASN A 1 89 ? 2.550 -3.965 -10.107 1.00 90.44 89 ASN A N 1
ATOM 726 C CA . ASN A 1 89 ? 3.557 -4.112 -11.161 1.00 90.44 89 ASN A CA 1
ATOM 727 C C . ASN A 1 89 ? 3.097 -3.584 -12.531 1.00 90.44 89 ASN A C 1
ATOM 729 O O . ASN A 1 89 ? 3.931 -3.223 -13.355 1.00 90.44 89 ASN A O 1
ATOM 733 N N . ARG A 1 90 ? 1.784 -3.530 -12.793 1.00 91.00 90 ARG A N 1
ATOM 734 C CA . ARG A 1 90 ? 1.241 -2.947 -14.033 1.00 91.00 90 ARG A CA 1
ATOM 735 C C . ARG A 1 90 ? 1.344 -1.423 -14.077 1.00 91.00 90 ARG A C 1
ATOM 737 O O . ARG A 1 90 ? 1.470 -0.866 -15.160 1.00 91.00 90 ARG A O 1
ATOM 744 N N . ASP A 1 91 ? 1.229 -0.760 -12.928 1.00 88.75 91 ASP A N 1
ATOM 745 C CA . ASP A 1 91 ? 1.259 0.702 -12.818 1.00 88.75 91 ASP A CA 1
ATOM 746 C C . ASP A 1 91 ? 1.614 1.135 -11.381 1.00 88.75 91 ASP A C 1
ATOM 748 O O . ASP A 1 91 ? 0.723 1.508 -10.600 1.00 88.75 91 ASP A O 1
ATOM 752 N N . PRO A 1 92 ? 2.908 1.102 -11.003 1.00 86.88 92 PRO A N 1
ATOM 753 C CA . PRO A 1 92 ? 3.334 1.449 -9.649 1.00 86.88 92 PRO A CA 1
ATOM 754 C C . PRO A 1 92 ? 2.953 2.888 -9.284 1.00 86.88 92 PRO A C 1
ATOM 756 O O . PRO A 1 92 ? 2.386 3.153 -8.219 1.00 86.88 92 PRO A O 1
ATOM 759 N N . ALA A 1 93 ? 3.202 3.831 -10.197 1.00 86.75 93 ALA A N 1
ATOM 760 C CA . ALA A 1 93 ? 2.978 5.255 -9.973 1.00 86.75 93 ALA A CA 1
ATOM 761 C C . ALA A 1 93 ? 1.490 5.589 -9.789 1.00 86.75 93 ALA A C 1
ATOM 763 O O . ALA A 1 93 ? 1.120 6.327 -8.866 1.00 86.75 93 ALA A O 1
ATOM 764 N N . GLY A 1 94 ? 0.606 5.040 -10.623 1.00 88.00 94 GLY A N 1
ATOM 765 C CA . GLY A 1 94 ? -0.830 5.241 -10.469 1.00 88.00 94 GLY A CA 1
ATOM 766 C C . GLY A 1 94 ? -1.407 4.507 -9.260 1.00 88.00 94 GLY A C 1
ATOM 767 O O . GLY A 1 94 ? -2.363 5.002 -8.654 1.00 88.00 94 GLY A O 1
ATOM 768 N N . TYR A 1 95 ? -0.820 3.385 -8.824 1.00 85.50 95 TYR A N 1
ATOM 769 C CA . TYR A 1 95 ? -1.193 2.754 -7.552 1.00 85.50 95 TYR A CA 1
ATOM 770 C C . TYR A 1 95 ? -0.864 3.656 -6.355 1.00 85.50 95 TYR A C 1
ATOM 772 O O . TYR A 1 95 ? -1.743 3.918 -5.531 1.00 85.50 95 TYR A O 1
ATOM 780 N N . ARG A 1 96 ? 0.344 4.237 -6.303 1.00 86.06 96 ARG A N 1
ATOM 781 C CA . ARG A 1 96 ? 0.723 5.227 -5.273 1.00 86.06 96 ARG A CA 1
ATOM 782 C C . ARG A 1 96 ? -0.221 6.429 -5.241 1.00 86.06 96 ARG A C 1
ATOM 784 O O . ARG A 1 96 ? -0.673 6.832 -4.170 1.00 86.06 96 ARG A O 1
ATOM 791 N N . LYS A 1 97 ? -0.562 6.992 -6.408 1.00 89.00 97 LYS A N 1
ATOM 792 C CA . LYS A 1 97 ? -1.499 8.129 -6.506 1.00 89.00 97 LYS A CA 1
ATOM 793 C C . LYS A 1 97 ? -2.884 7.781 -5.958 1.00 89.00 97 LYS A C 1
ATOM 795 O O . LYS A 1 97 ? -3.489 8.601 -5.268 1.00 89.00 97 LYS A O 1
ATOM 800 N N . ARG A 1 98 ? -3.382 6.567 -6.223 1.00 87.25 98 ARG A N 1
ATOM 801 C CA . ARG A 1 98 ? -4.671 6.090 -5.695 1.00 87.25 98 ARG A CA 1
ATOM 802 C C . ARG A 1 98 ? -4.670 5.994 -4.173 1.00 87.25 98 ARG A C 1
ATOM 804 O O . ARG A 1 98 ? -5.635 6.450 -3.562 1.00 87.25 98 ARG A O 1
ATOM 811 N N . VAL A 1 99 ? -3.601 5.466 -3.575 1.00 84.81 99 VAL A N 1
ATOM 812 C CA . VAL A 1 99 ? -3.451 5.397 -2.109 1.00 84.81 99 VAL A CA 1
ATOM 813 C C . VAL A 1 99 ? -3.431 6.781 -1.498 1.00 84.81 99 VAL A C 1
ATOM 815 O O . VAL A 1 99 ? -4.237 7.061 -0.615 1.00 84.81 99 VAL A O 1
ATOM 818 N N . ARG A 1 100 ? -2.602 7.678 -2.039 1.00 88.44 100 ARG A N 1
ATOM 819 C CA . ARG A 1 100 ? -2.533 9.068 -1.582 1.00 88.44 100 ARG A CA 1
ATOM 820 C C . ARG A 1 100 ? -3.902 9.746 -1.637 1.00 88.44 100 ARG A C 1
ATOM 822 O O . ARG A 1 100 ? -4.363 10.270 -0.633 1.00 88.44 100 ARG A O 1
ATOM 829 N N . SER A 1 101 ? -4.598 9.650 -2.770 1.00 87.75 101 SER A N 1
ATOM 830 C CA . SER A 1 101 ? -5.937 10.229 -2.925 1.00 87.75 101 SER A CA 1
ATOM 831 C C . SER A 1 101 ? -6.957 9.618 -1.955 1.00 87.75 101 SER A C 1
ATOM 833 O O . SER A 1 101 ? -7.832 10.315 -1.440 1.00 87.75 101 SER A O 1
ATOM 835 N N . ALA A 1 102 ? -6.874 8.313 -1.685 1.00 84.62 102 ALA A N 1
ATOM 836 C CA . ALA A 1 102 ? -7.757 7.649 -0.733 1.00 84.62 102 ALA A CA 1
ATOM 837 C C . ALA A 1 102 ? -7.477 8.087 0.717 1.00 84.62 102 ALA A C 1
ATOM 839 O O . ALA A 1 102 ? -8.432 8.360 1.446 1.00 84.62 102 ALA A O 1
ATOM 840 N N . SER A 1 103 ? -6.202 8.229 1.083 1.00 84.50 103 SER A N 1
ATOM 841 C CA . SER A 1 103 ? -5.732 8.745 2.374 1.00 84.50 103 SER A CA 1
ATOM 842 C C . SER A 1 103 ? -6.168 10.198 2.595 1.00 84.50 103 SER A C 1
ATOM 844 O O . SER A 1 103 ? -6.836 10.506 3.579 1.00 84.50 103 SER A O 1
ATOM 846 N N . GLU A 1 104 ? -5.955 11.079 1.614 1.00 87.69 104 GLU A N 1
ATOM 847 C CA . GLU A 1 104 ? -6.401 12.480 1.659 1.00 87.69 104 GLU A CA 1
ATOM 848 C C . GLU A 1 104 ? -7.922 12.603 1.822 1.00 87.69 104 GLU A C 1
ATOM 850 O O . GLU A 1 104 ? -8.417 13.411 2.611 1.00 87.69 104 GLU A O 1
ATOM 855 N N . ARG A 1 105 ? -8.699 11.777 1.105 1.00 85.31 105 ARG A N 1
ATOM 856 C CA . ARG A 1 105 ? -10.159 11.727 1.286 1.00 85.31 105 ARG A CA 1
ATOM 857 C C . ARG A 1 105 ? -10.539 11.230 2.675 1.00 85.31 105 ARG A C 1
ATOM 859 O O . ARG A 1 105 ? -11.510 11.732 3.242 1.00 85.31 105 ARG A O 1
ATOM 866 N N . TYR A 1 106 ? -9.830 10.238 3.209 1.00 82.19 106 TYR A N 1
ATOM 867 C CA . TYR A 1 106 ? -10.076 9.757 4.561 1.00 82.19 106 TYR A CA 1
ATOM 868 C C . TYR A 1 106 ? -9.813 10.857 5.585 1.00 82.19 106 TYR A C 1
ATOM 870 O O . TYR A 1 106 ? -10.699 11.131 6.385 1.00 82.19 106 TYR A O 1
ATOM 878 N N . GLU A 1 107 ? -8.681 11.549 5.513 1.00 82.12 107 GLU A N 1
ATOM 879 C CA . GLU A 1 107 ? -8.378 12.674 6.402 1.00 82.12 107 GLU A CA 1
ATOM 880 C C . GLU A 1 107 ? -9.413 13.798 6.297 1.00 82.12 107 GLU A C 1
ATOM 882 O O . GLU A 1 107 ? -9.875 14.334 7.306 1.00 82.12 107 GLU A O 1
ATOM 887 N N . ARG A 1 108 ? -9.857 14.118 5.077 1.00 82.62 108 ARG A N 1
ATOM 888 C CA . ARG A 1 108 ? -10.806 15.213 4.844 1.00 82.62 108 ARG A CA 1
ATOM 889 C C . ARG A 1 108 ? -12.229 14.907 5.308 1.00 82.62 108 ARG A C 1
ATOM 891 O O . ARG A 1 108 ? -12.919 15.807 5.782 1.00 82.62 108 ARG A O 1
ATOM 898 N N . PHE A 1 109 ? -12.701 13.673 5.126 1.00 79.12 109 PHE A N 1
ATOM 899 C CA . PHE A 1 109 ? -14.116 13.327 5.324 1.00 79.12 109 PHE A CA 1
ATOM 900 C C . PHE A 1 109 ? -14.378 12.395 6.511 1.00 79.12 109 PHE A C 1
ATOM 902 O O . PHE A 1 109 ? -15.517 12.294 6.974 1.00 79.12 109 PHE A O 1
ATOM 909 N N . SER A 1 110 ? -13.369 11.682 7.011 1.00 78.81 110 SER A N 1
ATOM 910 C CA . SER A 1 110 ? -13.529 10.805 8.168 1.00 78.81 110 SER A CA 1
ATOM 911 C C . SER A 1 110 ? -13.561 11.618 9.456 1.00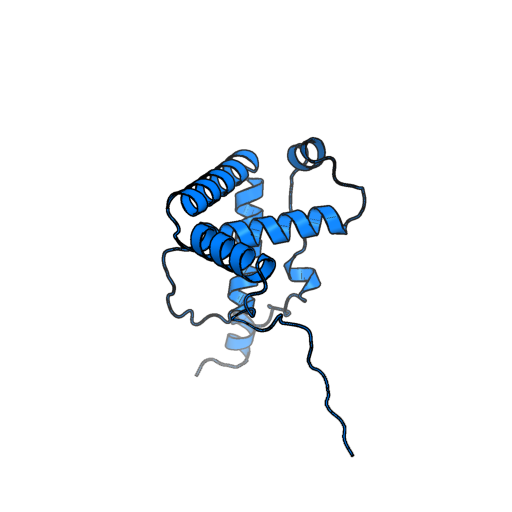 78.81 110 SER A C 1
ATOM 913 O O . SER A 1 110 ? -12.744 12.501 9.691 1.00 78.81 110 SER A O 1
ATOM 915 N N . LYS A 1 111 ? -14.480 11.268 10.359 1.00 82.81 111 LYS A N 1
ATOM 916 C CA . LYS A 1 111 ? -14.485 11.822 11.721 1.00 82.81 111 LYS A CA 1
ATOM 917 C C . LYS A 1 111 ? -13.393 11.198 12.601 1.00 82.81 111 LYS A C 1
ATOM 919 O O . LYS A 1 111 ? -13.047 11.772 13.629 1.00 82.81 111 LYS A O 1
ATOM 924 N N . ARG A 1 112 ? -12.851 10.033 12.218 1.00 81.31 112 ARG A N 1
ATOM 925 C CA . ARG A 1 112 ? -11.901 9.258 13.036 1.00 81.31 112 ARG A CA 1
ATOM 926 C C . ARG A 1 112 ? -10.580 9.987 13.319 1.00 81.31 112 ARG A C 1
ATOM 928 O O . ARG A 1 112 ? -10.223 10.014 14.491 1.00 81.31 112 ARG A O 1
ATOM 935 N N . PRO A 1 113 ? -9.887 10.614 12.347 1.00 79.75 113 PRO A N 1
ATOM 936 C CA . PRO A 1 113 ? -8.663 11.373 12.631 1.00 79.75 113 PRO A CA 1
ATOM 937 C C . PRO A 1 113 ? -8.886 12.504 13.636 1.00 79.75 113 PRO A C 1
ATOM 939 O O . PRO A 1 113 ? -8.108 12.688 14.570 1.00 79.75 113 PRO A O 1
ATOM 942 N N . LYS A 1 114 ? -10.011 13.219 13.507 1.00 82.06 114 LYS A N 1
ATOM 943 C CA . LYS A 1 114 ? -10.401 14.267 14.456 1.00 82.06 114 LYS A CA 1
ATOM 944 C C . LYS A 1 114 ? -10.653 13.704 15.857 1.00 82.06 114 LYS A C 1
ATOM 946 O O . LYS A 1 114 ? -10.178 14.281 16.829 1.00 82.06 114 LYS A O 1
ATOM 951 N N . ILE A 1 115 ? -11.357 12.575 15.962 1.00 84.69 115 ILE A N 1
ATOM 952 C CA . ILE A 1 115 ? -11.581 11.879 17.240 1.00 84.69 115 ILE A CA 1
ATOM 953 C C . ILE A 1 115 ? -10.251 11.420 17.850 1.00 84.69 115 ILE A C 1
ATOM 955 O O . ILE A 1 115 ? -10.044 11.598 19.044 1.00 84.69 115 ILE A O 1
ATOM 959 N N . LEU A 1 116 ? -9.334 10.882 17.043 1.00 84.88 116 LEU A N 1
ATOM 960 C CA . LEU A 1 116 ? -8.026 10.426 17.510 1.00 84.88 116 LEU A CA 1
ATOM 961 C C . LEU A 1 116 ? -7.162 11.588 18.020 1.00 84.88 116 LEU A C 1
ATOM 963 O O . LEU A 1 116 ? -6.565 11.475 19.084 1.00 84.88 116 LEU A O 1
ATOM 967 N N . ARG A 1 117 ? -7.146 12.730 17.320 1.00 87.06 117 ARG A N 1
ATOM 968 C CA . ARG A 1 117 ? -6.470 13.950 17.796 1.00 87.06 117 ARG A CA 1
ATOM 969 C C . ARG A 1 117 ? -7.035 14.446 19.124 1.00 87.06 117 ARG A C 1
ATOM 971 O O . ARG A 1 117 ? -6.260 14.814 19.997 1.00 87.06 117 ARG A O 1
ATOM 978 N N . LEU A 1 118 ? -8.361 14.446 19.279 1.00 87.31 118 LEU A N 1
ATOM 979 C CA . LEU A 1 118 ? -9.008 14.819 20.541 1.00 87.31 118 LEU A CA 1
ATOM 980 C C . LEU A 1 118 ? -8.665 13.832 21.661 1.00 87.31 118 LEU A C 1
ATOM 982 O O . LEU A 1 118 ? -8.374 14.258 22.771 1.00 87.31 118 LEU A O 1
ATOM 986 N N . HIS A 1 119 ? -8.659 12.531 21.362 1.00 87.38 119 HIS A N 1
ATOM 987 C CA . HIS A 1 119 ? -8.262 11.497 22.312 1.00 87.38 119 HIS A CA 1
ATOM 988 C C . HIS A 1 119 ? -6.819 11.688 22.782 1.00 87.38 119 HIS A C 1
ATOM 990 O O . HIS A 1 119 ? -6.582 11.736 23.983 1.00 87.38 119 HIS A O 1
ATOM 996 N N . ASN A 1 120 ? -5.876 11.850 21.853 1.00 87.25 120 ASN A N 1
ATOM 997 C CA . ASN A 1 120 ? -4.471 12.057 22.194 1.00 87.25 120 ASN A CA 1
ATOM 998 C C . ASN A 1 120 ? -4.285 13.360 22.983 1.00 87.25 120 ASN A C 1
ATOM 1000 O O . ASN A 1 120 ? -3.632 13.344 24.015 1.00 87.25 120 ASN A O 1
ATOM 1004 N N . GLY A 1 121 ? -4.930 14.458 22.572 1.00 89.00 121 GLY A N 1
ATOM 1005 C CA . GLY A 1 121 ? -4.889 15.717 23.322 1.00 89.00 121 GLY A CA 1
ATOM 1006 C C . GLY A 1 121 ? -5.463 15.605 24.739 1.00 89.00 121 GLY A C 1
ATOM 1007 O O . GLY A 1 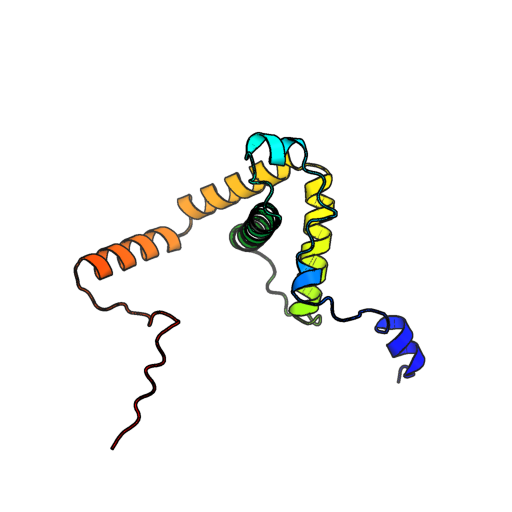121 ? -4.934 16.218 25.659 1.00 89.00 121 GLY A O 1
ATOM 1008 N N . ALA A 1 122 ? -6.506 14.795 24.940 1.00 86.94 122 ALA A N 1
ATOM 1009 C CA . ALA A 1 122 ? -7.036 14.513 26.272 1.00 86.94 122 ALA A CA 1
ATOM 1010 C C . ALA A 1 122 ? -6.050 13.683 27.112 1.00 86.94 122 ALA A C 1
ATOM 1012 O O . ALA A 1 122 ? -5.840 13.992 28.281 1.00 86.94 122 ALA A O 1
ATOM 1013 N N . VAL A 1 123 ? -5.413 12.668 26.520 1.00 88.00 123 VAL A N 1
ATOM 1014 C CA . VAL A 1 123 ? -4.389 11.857 27.199 1.00 88.00 123 VAL A CA 1
ATOM 1015 C C . VAL A 1 123 ? -3.203 12.721 27.641 1.00 88.00 123 VAL A C 1
ATOM 1017 O O . VAL A 1 123 ? -2.803 12.634 28.798 1.00 88.00 123 VAL A O 1
ATOM 1020 N N . GLU A 1 124 ? -2.701 13.606 26.776 1.00 89.81 124 GLU A N 1
ATOM 1021 C CA . GLU A 1 124 ? -1.623 14.552 27.120 1.00 89.81 124 GLU A CA 1
ATOM 1022 C C . GLU A 1 124 ? -2.025 15.527 28.240 1.00 89.81 124 GLU A C 1
ATOM 1024 O O . GLU A 1 124 ? -1.208 15.896 29.077 1.00 89.81 124 GLU A O 1
ATOM 1029 N N . ALA A 1 125 ? -3.303 15.909 28.312 1.00 91.25 125 ALA A N 1
ATOM 1030 C CA . ALA A 1 125 ? -3.842 16.742 29.388 1.00 91.25 125 ALA A CA 1
ATOM 1031 C C . ALA A 1 125 ? -4.114 15.971 30.701 1.00 91.25 125 ALA A C 1
ATOM 1033 O O . ALA A 1 125 ? -4.713 16.522 31.624 1.00 91.25 125 ALA A O 1
ATOM 1034 N N . GLY A 1 126 ? -3.698 14.703 30.797 1.00 87.88 126 GLY A N 1
ATOM 1035 C CA . GLY A 1 126 ? -3.825 13.878 32.001 1.00 87.88 126 GLY A CA 1
ATOM 1036 C C . GLY A 1 126 ? -5.165 13.153 32.144 1.00 87.88 126 GLY A C 1
ATOM 1037 O O . GLY A 1 126 ? -5.416 12.537 33.182 1.00 87.88 126 GLY A O 1
ATOM 1038 N N . PHE A 1 127 ? -6.034 13.183 31.127 1.00 85.94 127 PHE A N 1
ATOM 1039 C CA . PHE A 1 127 ? -7.263 12.393 31.159 1.00 85.94 127 PHE A CA 1
ATOM 1040 C C . PHE A 1 127 ? -6.953 10.902 30.946 1.00 85.94 127 PHE A C 1
ATOM 1042 O O . PHE A 1 127 ? -6.175 10.551 30.054 1.00 85.94 127 PHE A O 1
ATOM 1049 N N . PRO A 1 128 ? -7.592 9.995 31.709 1.00 80.00 128 PRO A N 1
ATOM 1050 C CA . PRO A 1 128 ? -7.389 8.564 31.545 1.00 80.00 128 PRO A CA 1
ATOM 1051 C C . PRO A 1 128 ? -7.681 8.098 30.118 1.00 80.00 128 PRO A C 1
ATOM 1053 O O . PRO A 1 128 ? -8.716 8.422 29.526 1.00 80.00 128 PRO A O 1
ATOM 1056 N N . ARG A 1 129 ? -6.781 7.278 29.568 1.00 78.06 129 ARG A N 1
ATOM 1057 C CA . ARG A 1 129 ? -6.992 6.646 28.267 1.00 78.06 129 ARG A CA 1
ATOM 1058 C C . ARG A 1 129 ? -8.219 5.735 28.347 1.00 78.06 129 ARG A C 1
ATOM 1060 O O . ARG A 1 129 ? -8.219 4.752 29.077 1.00 78.06 129 ARG A O 1
ATOM 1067 N N . ALA A 1 130 ? -9.245 6.030 27.551 1.00 69.88 130 ALA A N 1
ATOM 1068 C CA . ALA A 1 130 ? -10.488 5.251 27.526 1.00 69.88 130 ALA A CA 1
ATOM 1069 C C . ALA A 1 130 ? -10.323 3.800 27.019 1.00 69.88 130 ALA A C 1
ATOM 1071 O O . ALA A 1 130 ? -11.241 2.995 27.153 1.00 69.88 130 ALA A O 1
ATOM 1072 N N . VAL A 1 131 ? -9.171 3.458 26.430 1.00 62.56 131 VAL A N 1
ATOM 1073 C CA . VAL A 1 131 ? -8.854 2.107 25.948 1.00 62.56 131 VAL A CA 1
ATOM 1074 C C . VAL A 1 131 ? -7.490 1.699 26.507 1.00 62.56 131 VAL A C 1
ATOM 1076 O O . VAL A 1 131 ? -6.535 2.463 26.340 1.00 62.56 131 VAL A O 1
ATOM 1079 N N . PRO A 1 132 ? -7.350 0.521 27.140 1.00 55.47 132 PRO A N 1
ATOM 1080 C CA . PRO A 1 132 ? -6.048 0.023 27.559 1.00 55.47 132 PRO A CA 1
ATOM 1081 C C . PRO A 1 132 ? -5.093 -0.046 26.367 1.00 55.47 132 PRO A C 1
ATOM 1083 O O . PRO A 1 132 ? -5.471 -0.472 25.275 1.00 55.47 132 PRO A O 1
ATOM 1086 N N . SER A 1 133 ? -3.839 0.355 26.577 1.00 50.97 133 SER A N 1
ATOM 1087 C CA . SER A 1 133 ? -2.774 -0.015 25.650 1.00 50.97 133 SER A CA 1
ATOM 1088 C C . SER A 1 133 ? -2.727 -1.535 25.585 1.00 50.97 133 SER A C 1
ATOM 1090 O O . SER A 1 133 ? -2.477 -2.182 26.601 1.00 50.97 133 SER A O 1
ATOM 1092 N N . TRP A 1 134 ? -2.997 -2.120 24.420 1.00 41.56 134 TRP A N 1
ATOM 1093 C CA . TRP A 1 134 ? -2.630 -3.511 24.180 1.00 41.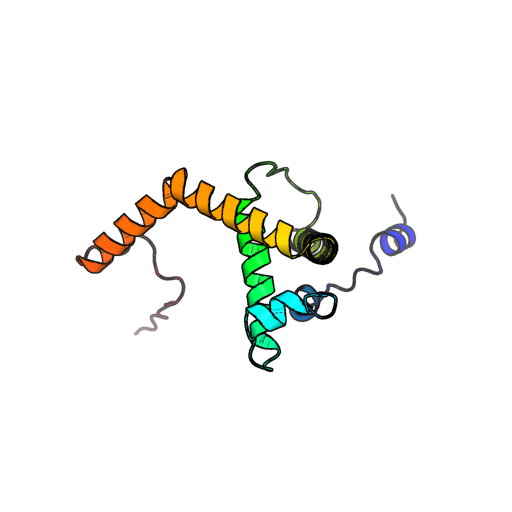56 134 TRP A CA 1
ATOM 1094 C C . TRP A 1 134 ? -1.128 -3.622 24.488 1.00 41.56 134 TRP A C 1
ATOM 1096 O O . TRP A 1 134 ? -0.315 -2.924 23.884 1.00 41.56 134 TRP A O 1
ATOM 1106 N N . GLY A 1 135 ? -0.787 -4.404 25.513 1.00 45.53 135 GLY A N 1
ATOM 1107 C CA . GLY A 1 135 ? 0.576 -4.498 26.035 1.00 45.53 135 GLY A CA 1
ATOM 1108 C C . GLY A 1 135 ? 0.744 -3.905 27.431 1.00 45.53 135 GLY A C 1
ATOM 1109 O O . GLY A 1 135 ? 1.522 -2.980 27.620 1.00 45.53 135 GLY A O 1
ATOM 1110 N N . SER A 1 136 ? 0.023 -4.442 28.415 1.00 38.94 136 SER A N 1
ATOM 1111 C CA . SER A 1 136 ? 0.512 -4.621 29.791 1.00 38.94 136 SER A CA 1
ATOM 1112 C C . SER A 1 136 ? -0.452 -5.552 30.523 1.00 38.94 136 SER A C 1
ATOM 1114 O O . SER A 1 136 ? -1.294 -5.129 31.312 1.00 38.94 136 SER A O 1
ATOM 1116 N N . ALA A 1 137 ? -0.355 -6.849 30.224 1.00 39.47 137 ALA A N 1
ATOM 1117 C CA . ALA A 1 137 ? -0.843 -7.873 31.134 1.00 39.47 137 ALA A CA 1
ATOM 1118 C C . ALA A 1 137 ? 0.094 -7.864 32.349 1.00 39.47 137 ALA A C 1
ATOM 1120 O O . ALA A 1 137 ? 1.087 -8.584 32.390 1.00 39.47 137 ALA A O 1
ATOM 1121 N N . ALA A 1 138 ? -0.184 -6.989 33.315 1.00 40.53 138 ALA A N 1
ATOM 1122 C CA . ALA A 1 138 ? 0.385 -7.118 34.643 1.00 40.53 138 ALA A CA 1
ATOM 1123 C C . ALA A 1 138 ? -0.208 -8.393 35.254 1.00 40.53 138 ALA A C 1
ATOM 1125 O O . ALA A 1 138 ? -1.336 -8.397 35.754 1.00 40.53 138 ALA A O 1
ATOM 1126 N N . VAL A 1 139 ? 0.537 -9.494 35.148 1.00 41.78 139 VAL A N 1
ATOM 1127 C CA . VAL A 1 139 ? 0.323 -10.691 35.957 1.00 41.78 139 VAL A CA 1
ATOM 1128 C C . VAL A 1 139 ? 0.463 -10.253 37.408 1.00 41.78 139 VAL A C 1
ATOM 1130 O O . VAL A 1 139 ? 1.551 -9.960 37.894 1.00 41.78 139 VAL A O 1
ATOM 1133 N N . ARG A 1 140 ? -0.676 -10.137 38.085 1.00 41.12 140 ARG A N 1
ATOM 1134 C CA . ARG A 1 140 ? -0.742 -9.924 39.522 1.00 41.12 140 ARG A CA 1
ATOM 1135 C C . ARG A 1 140 ? -0.664 -11.303 40.168 1.00 41.12 140 ARG A C 1
ATOM 1137 O O . ARG A 1 140 ? -1.683 -11.973 40.288 1.00 41.12 140 ARG A O 1
ATOM 1144 N N . THR A 1 141 ? 0.533 -11.744 40.536 1.00 39.97 141 THR A N 1
ATOM 1145 C CA . THR A 1 141 ? 0.676 -12.807 41.534 1.00 39.97 141 THR A CA 1
ATOM 1146 C C . THR A 1 141 ? 0.640 -12.170 42.914 1.00 39.97 141 THR A C 1
ATOM 1148 O O . THR A 1 141 ? 1.412 -11.259 43.203 1.00 39.97 141 THR A O 1
ATOM 1151 N N . GLY A 1 142 ? -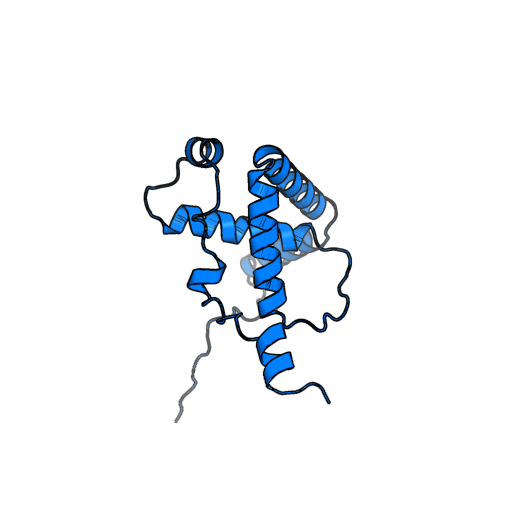0.257 -12.651 43.755 1.00 43.00 142 GLY A N 1
ATOM 1152 C CA . GLY A 1 142 ? -0.158 -12.542 45.204 1.00 43.00 142 GLY A CA 1
ATOM 1153 C C . GLY A 1 142 ? -0.888 -13.731 45.823 1.00 43.00 142 GLY A C 1
ATOM 1154 O O . GLY A 1 142 ? -1.530 -14.480 45.075 1.00 43.00 142 GLY A O 1
ATOM 1155 N N . PRO A 1 143 ? -0.887 -13.866 47.153 1.00 46.38 143 PRO A N 1
ATOM 1156 C CA . PRO A 1 143 ? 0.084 -13.350 48.119 1.00 46.38 143 PRO A CA 1
ATOM 1157 C C . PRO A 1 143 ? 1.312 -14.262 48.279 1.00 46.38 143 PRO A C 1
ATOM 1159 O O . PRO A 1 143 ? 1.242 -15.443 47.874 1.00 46.38 143 PRO A O 1
#

pLDDT: mean 74.99, std 14.53, range [38.94, 91.25]

Secondary structure (DSSP, 8-state):
---HHHHHHHHTT-----HHHHT--TT---HHHHHHHT--S-HHHHHHHHHHHHHHHHHHH-SS-----SS-HHHHHHHHHHHHHHHHHH-HHHHHHHHHHHHHHHHHH-HHHHHHHHHHHHHHTTPPPSS--S---------

Radius of gyration: 20.85 Å; chains: 1; bounding box: 41×55×62 Å

Organism: NCBI:txid53985

Sequence (143 aa):
MPSPSEIRSRFGNTTPVSRHALYSCNAIVDGDVTKELDFDPSPDQRRDYYIGFFHELQFYGNKKHSRKSKVTEWEALCQSWGAFIENFNRDPAGYRKRVRSASERYERFSKRPKILRLHNGAVEAGFPRAVPSWGSAAVRTGP

Foldseek 3Di:
DDDPVNVCVVPVPCPQCPPVNLQDCVLADQVVVCVVVVDDPPPVRVSVVVVVLLVLCCVLVPPDDPPVDPDDPSVVSSVSSVVVRVVCNVPVPVSVVVSVVSVVCCVVPPCVVVVVVVQVVCVVVVHDRPDDDPDDPPPDDDD